Protein AF-A0A6J4KUF2-F1 (afdb_monomer_lite)

Foldseek 3Di:
DPDDDDDDDPDDDPDDLVPFPDDPQAGQDPVVNAGEGECCPPDPVRVCVVVVPDPDDHHYDDPPPPPPPDD

pLDDT: mean 77.42, std 13.55, range [41.19, 91.12]

Secondary structure (DSSP, 8-state):
-----PPP-SS---S-GGGSEEETTEEEETTTTEEEEEGGGS-HHHHHHHHHT--S--EEE----------

Organism: NCBI:txid158755

Sequence (71 aa):
MKQKFTIHVPKPCAQRWEDLTSQEQGRFCGACQQTIVDFTRMSDQEVAAYLKGRTGKVCGKITVFERDFQH

Structure (mmCIF, N/CA/C/O backbone):
data_AF-A0A6J4KUF2-F1
#
_entry.id   AF-A0A6J4KUF2-F1
#
loop_
_atom_site.group_PDB
_atom_site.id
_atom_site.type_symbol
_atom_site.label_atom_id
_atom_site.label_alt_id
_atom_site.label_comp_id
_atom_site.label_asym_id
_atom_site.label_entity_id
_atom_site.label_seq_id
_atom_site.pdbx_PDB_ins_code
_atom_site.Cartn_x
_atom_site.Cartn_y
_atom_site.Cartn_z
_atom_site.occupancy
_atom_site.B_iso_or_equiv
_atom_site.auth_seq_id
_atom_site.auth_comp_id
_atom_site.auth_asym_id
_atom_site.auth_atom_id
_atom_site.pdbx_PDB_model_num
ATOM 1 N N . MET A 1 1 ? -21.080 -2.091 16.718 1.00 41.19 1 MET A N 1
ATOM 2 C CA . MET A 1 1 ? -21.397 -2.860 15.490 1.00 41.19 1 MET A CA 1
ATOM 3 C C . MET A 1 1 ? -20.142 -2.899 14.626 1.00 41.19 1 MET A C 1
ATOM 5 O O . MET A 1 1 ? -19.606 -1.835 14.350 1.00 41.19 1 MET A O 1
ATOM 9 N N . LYS A 1 2 ? -19.618 -4.080 14.267 1.00 48.22 2 LYS A N 1
ATOM 10 C CA . LYS A 1 2 ? -18.454 -4.191 13.366 1.00 48.22 2 LYS A CA 1
ATOM 11 C C . LYS A 1 2 ? -18.959 -4.018 11.933 1.00 48.22 2 LYS A C 1
ATOM 13 O O . LYS A 1 2 ? -19.683 -4.883 11.448 1.00 48.22 2 LYS A O 1
ATOM 18 N N . GLN A 1 3 ? -18.663 -2.882 11.308 1.00 56.38 3 GLN A N 1
ATOM 19 C CA . GLN A 1 3 ? -19.002 -2.639 9.906 1.00 56.38 3 GLN A CA 1
ATOM 20 C C . GLN A 1 3 ? -18.195 -3.622 9.055 1.00 56.38 3 GLN A C 1
ATOM 22 O O . GLN A 1 3 ? -16.970 -3.548 9.025 1.00 56.38 3 GLN A O 1
ATOM 27 N N . LYS A 1 4 ? -18.877 -4.586 8.433 1.00 61.41 4 LYS A N 1
ATOM 28 C CA . LYS A 1 4 ? -18.260 -5.513 7.485 1.00 61.41 4 LYS A CA 1
ATOM 29 C C . LYS A 1 4 ? -18.233 -4.819 6.129 1.00 61.41 4 LYS A C 1
ATOM 31 O O . LYS A 1 4 ? -19.292 -4.510 5.592 1.00 61.41 4 LYS A O 1
ATOM 36 N N . PHE A 1 5 ? -17.049 -4.566 5.592 1.00 65.88 5 PHE A N 1
ATOM 37 C CA . PHE A 1 5 ? -16.883 -4.103 4.220 1.00 65.88 5 PHE A CA 1
ATOM 38 C C . PHE A 1 5 ? -16.112 -5.162 3.439 1.00 65.88 5 PHE A C 1
ATOM 40 O O . PHE A 1 5 ?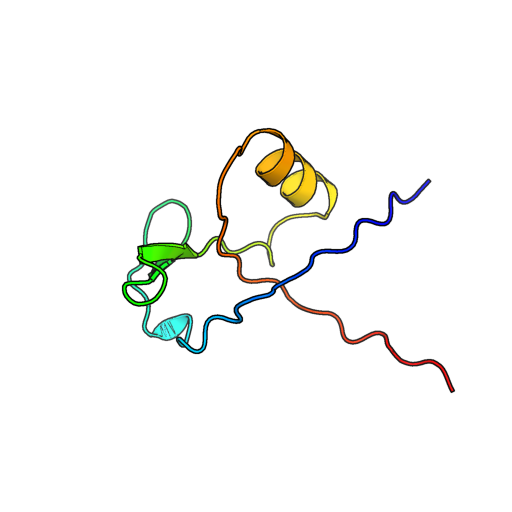 -15.104 -5.688 3.908 1.00 65.88 5 PHE A O 1
ATOM 47 N N . THR A 1 6 ? -16.613 -5.501 2.256 1.00 70.19 6 THR A N 1
ATOM 48 C CA . THR A 1 6 ? -15.968 -6.467 1.367 1.00 70.19 6 THR A CA 1
ATOM 49 C C . THR A 1 6 ? -15.002 -5.718 0.461 1.00 70.19 6 THR A C 1
ATOM 51 O O . THR A 1 6 ? -15.419 -4.872 -0.330 1.00 70.19 6 THR A O 1
ATOM 54 N N . ILE A 1 7 ? -13.707 -6.014 0.567 1.00 71.38 7 ILE A N 1
ATOM 55 C CA . ILE A 1 7 ? -12.710 -5.508 -0.379 1.00 71.38 7 ILE A CA 1
ATOM 56 C C . ILE A 1 7 ? -12.658 -6.474 -1.561 1.00 71.38 7 ILE A C 1
ATOM 58 O O . ILE A 1 7 ? -12.265 -7.628 -1.412 1.00 71.38 7 ILE A O 1
ATOM 62 N N . HIS A 1 8 ? -13.026 -5.994 -2.747 1.00 73.06 8 HIS A N 1
ATOM 63 C CA . HIS A 1 8 ? -12.837 -6.734 -3.991 1.00 73.06 8 HIS A CA 1
ATOM 64 C C . HIS A 1 8 ? -11.510 -6.328 -4.631 1.00 73.06 8 HIS A C 1
ATOM 66 O O . HIS A 1 8 ? -11.293 -5.154 -4.930 1.00 73.06 8 HIS A O 1
ATOM 72 N N . VAL A 1 9 ? -10.637 -7.306 -4.882 1.00 77.44 9 VAL A N 1
ATOM 73 C CA . VAL A 1 9 ? -9.358 -7.104 -5.576 1.00 77.44 9 VAL A CA 1
ATOM 74 C C . VAL A 1 9 ? -9.452 -7.740 -6.967 1.00 77.44 9 VAL A C 1
ATOM 76 O O . VAL A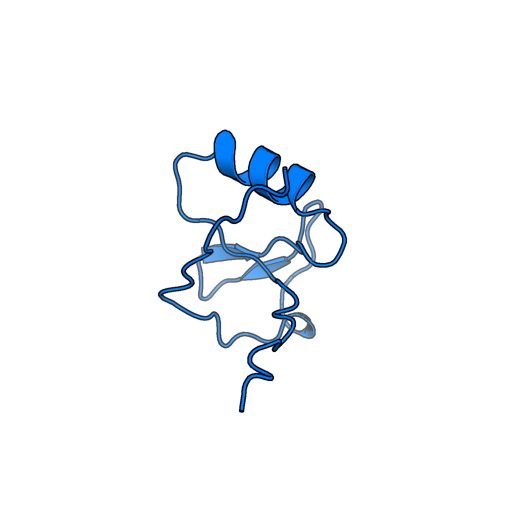 1 9 ? -9.065 -8.892 -7.145 1.00 77.44 9 VAL A O 1
ATOM 79 N N . PRO A 1 10 ? -9.986 -7.030 -7.979 1.00 77.00 10 PRO A N 1
ATOM 80 C CA . PRO A 1 10 ? -10.227 -7.612 -9.302 1.00 77.00 10 PRO A CA 1
ATOM 81 C C . PRO A 1 10 ? -8.935 -7.925 -10.068 1.00 77.00 10 PRO A C 1
ATOM 83 O O . PRO A 1 10 ? -8.945 -8.716 -11.004 1.00 77.00 10 PRO A O 1
ATOM 86 N N . LYS A 1 11 ? -7.827 -7.267 -9.710 1.00 78.00 11 LYS A N 1
ATOM 87 C CA . LYS A 1 11 ? -6.518 -7.440 -10.343 1.00 78.00 11 LYS A CA 1
ATOM 88 C C . LYS A 1 11 ? -5.457 -7.625 -9.259 1.00 78.00 11 LYS A C 1
ATOM 90 O O . LYS A 1 11 ? -4.901 -6.621 -8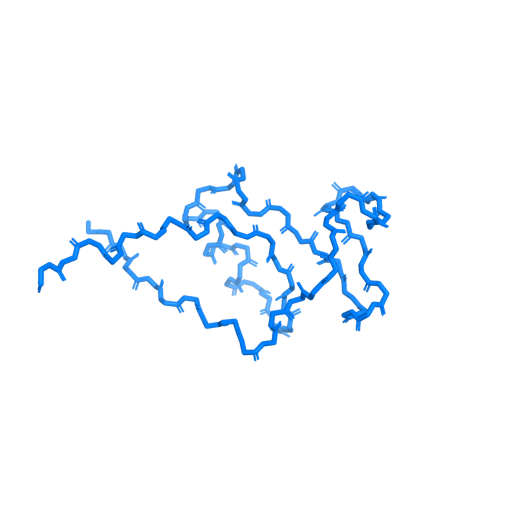.810 1.00 78.00 11 LYS A O 1
ATOM 95 N N . PRO A 1 12 ? -5.205 -8.865 -8.800 1.00 82.19 12 PRO A N 1
ATOM 96 C CA . PRO A 1 12 ? -4.128 -9.114 -7.855 1.00 82.19 12 PRO A CA 1
ATOM 97 C C . PRO A 1 12 ? -2.796 -8.714 -8.492 1.00 82.19 12 PRO A C 1
ATOM 99 O O . PRO A 1 12 ? -2.505 -9.051 -9.641 1.00 82.19 12 PRO A O 1
ATOM 102 N N . CYS A 1 13 ? -1.992 -7.959 -7.750 1.00 82.12 13 CYS A N 1
ATOM 103 C CA . CYS A 1 13 ? -0.644 -7.628 -8.178 1.00 82.12 13 CYS A CA 1
ATOM 104 C C . CYS A 1 13 ? 0.255 -8.847 -7.943 1.00 82.12 13 CYS A C 1
ATOM 106 O O . CYS A 1 13 ? 0.434 -9.268 -6.806 1.00 82.12 13 CYS A O 1
ATOM 108 N N . ALA A 1 14 ? 0.824 -9.407 -9.012 1.00 82.62 14 ALA A N 1
ATOM 109 C CA . ALA A 1 14 ? 1.738 -10.550 -8.933 1.00 82.62 14 ALA A CA 1
ATOM 110 C C . ALA A 1 14 ? 3.185 -10.155 -8.573 1.00 82.62 14 ALA A C 1
ATOM 112 O O . ALA A 1 14 ? 4.080 -10.997 -8.583 1.00 82.62 14 ALA A O 1
ATOM 113 N N . GLN A 1 15 ? 3.442 -8.870 -8.312 1.00 84.81 15 GLN A N 1
ATOM 114 C CA . GLN A 1 15 ? 4.774 -8.389 -7.960 1.00 84.81 15 GLN A CA 1
ATOM 115 C C . GLN A 1 15 ? 5.072 -8.686 -6.492 1.00 84.81 15 GLN A C 1
ATOM 117 O O . GLN A 1 15 ? 4.223 -8.485 -5.620 1.00 84.81 15 GLN A O 1
ATOM 122 N N . ARG A 1 16 ? 6.297 -9.131 -6.207 1.00 85.50 16 ARG A N 1
ATOM 123 C CA . ARG A 1 16 ? 6.747 -9.339 -4.830 1.00 85.50 16 ARG A CA 1
ATOM 124 C C . ARG A 1 16 ? 6.965 -7.986 -4.178 1.00 85.50 16 ARG A C 1
ATOM 126 O O . ARG A 1 16 ? 7.646 -7.133 -4.731 1.00 85.50 16 ARG A O 1
ATOM 133 N N . TRP A 1 17 ? 6.417 -7.807 -2.979 1.00 84.00 17 TRP A N 1
ATOM 134 C CA . TRP A 1 17 ? 6.566 -6.570 -2.208 1.00 84.00 17 TRP A CA 1
ATOM 135 C C . TRP A 1 17 ? 8.036 -6.174 -2.020 1.00 84.00 17 TRP A C 1
ATOM 137 O O . TRP A 1 17 ? 8.375 -4.997 -2.119 1.00 84.00 17 TRP A O 1
ATOM 147 N N . GLU A 1 18 ? 8.900 -7.162 -1.787 1.00 85.25 18 GLU A N 1
ATOM 148 C CA . GLU A 1 18 ? 10.345 -7.010 -1.582 1.00 85.25 18 GLU A CA 1
ATOM 149 C C . GLU A 1 18 ? 11.063 -6.366 -2.775 1.00 85.25 18 GLU A C 1
ATOM 151 O O . GLU A 1 18 ? 11.962 -5.557 -2.550 1.00 85.25 18 GLU A O 1
ATOM 156 N N . ASP A 1 19 ? 10.592 -6.627 -3.997 1.00 86.12 19 ASP A N 1
ATOM 157 C CA . ASP A 1 19 ? 11.192 -6.147 -5.250 1.00 86.12 19 ASP A CA 1
ATOM 158 C C . ASP A 1 19 ? 10.739 -4.722 -5.623 1.00 86.12 19 ASP A C 1
ATOM 160 O O . ASP A 1 19 ? 11.254 -4.113 -6.561 1.00 86.12 19 ASP A O 1
ATOM 164 N N . LEU A 1 20 ? 9.750 -4.173 -4.910 1.00 87.56 20 LEU A N 1
ATOM 165 C CA . LEU A 1 20 ? 9.204 -2.846 -5.186 1.00 87.56 20 LEU A CA 1
ATOM 166 C C . LEU A 1 20 ? 10.060 -1.734 -4.575 1.00 87.56 20 LEU A C 1
ATOM 168 O O . LEU A 1 20 ? 10.628 -1.874 -3.490 1.00 87.56 20 LEU A O 1
ATOM 172 N N . THR A 1 21 ? 10.064 -0.571 -5.223 1.00 87.44 21 THR A N 1
ATOM 173 C CA . THR A 1 21 ? 10.802 0.605 -4.751 1.00 87.44 21 THR A CA 1
ATOM 174 C C . THR A 1 21 ? 10.123 1.223 -3.531 1.00 87.44 21 THR A C 1
ATOM 176 O O . THR A 1 21 ? 8.981 1.675 -3.623 1.00 87.44 21 THR A O 1
ATOM 179 N N . SER A 1 22 ? 10.828 1.282 -2.401 1.00 88.56 22 SER A N 1
ATOM 180 C CA . SER A 1 22 ? 10.351 1.946 -1.182 1.00 88.56 22 SER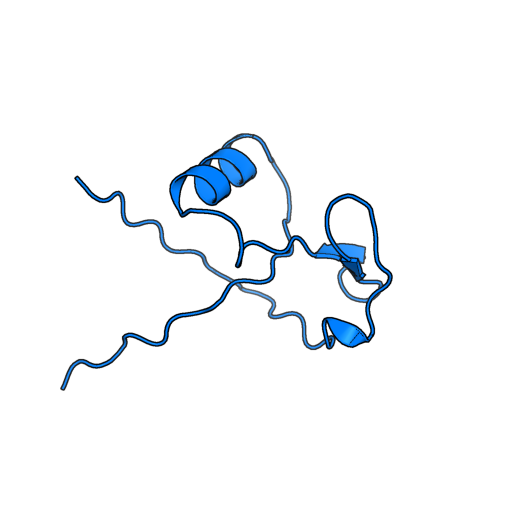 A CA 1
ATOM 181 C C . SER A 1 22 ? 10.070 3.432 -1.406 1.00 88.56 22 SER A C 1
ATOM 183 O O . SER A 1 22 ? 10.885 4.147 -1.983 1.00 88.56 22 SER A O 1
ATOM 185 N N . GLN A 1 23 ? 8.922 3.893 -0.917 1.00 86.00 23 GLN A N 1
ATOM 186 C CA . GLN A 1 23 ? 8.512 5.294 -0.870 1.00 86.00 23 GLN A CA 1
ATOM 187 C C . GLN A 1 23 ? 7.966 5.638 0.522 1.00 86.00 23 GLN A C 1
ATOM 189 O O . GLN A 1 23 ? 7.698 4.751 1.331 1.00 86.00 23 GLN A O 1
ATOM 194 N N . GLU A 1 24 ? 7.754 6.927 0.794 1.00 80.81 24 GLU A N 1
ATOM 195 C CA . GLU A 1 24 ? 7.292 7.413 2.103 1.00 80.81 24 GLU A CA 1
ATOM 196 C C . GLU A 1 24 ? 5.976 6.769 2.575 1.00 80.81 24 GLU A C 1
ATOM 198 O O . GLU A 1 24 ? 5.798 6.529 3.765 1.00 80.81 24 GLU A O 1
ATOM 203 N N . GLN A 1 25 ? 5.058 6.456 1.653 1.00 76.81 25 GLN A N 1
ATOM 204 C CA . GLN A 1 25 ? 3.718 5.934 1.969 1.00 76.81 25 GLN A CA 1
ATOM 205 C C . GLN A 1 25 ? 3.485 4.485 1.505 1.00 76.81 25 GLN A C 1
ATOM 207 O O . GLN A 1 25 ? 2.341 4.035 1.427 1.00 76.81 25 GLN A O 1
ATOM 212 N N . GLY A 1 26 ? 4.546 3.744 1.168 1.00 87.56 26 GLY A N 1
ATOM 213 C CA . GLY A 1 26 ? 4.428 2.372 0.675 1.00 87.56 26 GLY A CA 1
ATOM 214 C C . GLY A 1 26 ? 5.541 1.996 -0.293 1.00 87.56 26 GLY A C 1
ATOM 215 O O . GLY A 1 26 ? 6.692 2.380 -0.105 1.00 87.56 26 GLY A O 1
ATOM 216 N N . ARG A 1 27 ? 5.216 1.234 -1.339 1.00 91.12 27 ARG A N 1
ATOM 217 C CA . ARG A 1 27 ? 6.176 0.881 -2.389 1.00 91.12 27 ARG A CA 1
ATOM 218 C C . ARG A 1 27 ? 5.601 1.071 -3.782 1.00 91.12 27 ARG A C 1
ATOM 220 O O . ARG A 1 27 ? 4.478 0.658 -4.048 1.00 91.12 27 ARG A O 1
ATOM 227 N N . PHE A 1 28 ? 6.358 1.678 -4.689 1.00 90.44 28 PHE A N 1
ATOM 228 C CA . PHE A 1 28 ? 5.901 1.899 -6.058 1.00 90.44 28 PHE A CA 1
ATOM 229 C C . PHE A 1 28 ? 5.986 0.625 -6.894 1.00 90.44 28 PHE A C 1
ATOM 231 O O . PHE A 1 28 ? 7.024 -0.034 -6.944 1.00 90.44 28 PHE A O 1
ATOM 238 N N . CYS A 1 29 ? 4.892 0.301 -7.581 1.00 87.50 29 CYS A N 1
ATOM 239 C CA . CYS A 1 29 ? 4.816 -0.815 -8.506 1.00 87.50 29 CYS A CA 1
ATOM 240 C C . CYS A 1 29 ? 4.725 -0.316 -9.944 1.00 87.50 29 CYS A C 1
ATOM 242 O O . CYS A 1 29 ? 3.711 0.254 -10.345 1.00 87.50 29 CYS A O 1
ATOM 244 N N . GLY A 1 30 ? 5.758 -0.599 -10.741 1.00 84.19 30 GLY A N 1
ATOM 245 C CA . GLY A 1 30 ? 5.781 -0.258 -12.166 1.00 84.19 30 GLY A CA 1
ATOM 246 C C . GLY A 1 30 ? 4.719 -0.997 -12.987 1.00 84.19 30 GLY A C 1
ATOM 247 O O . GLY A 1 30 ? 4.173 -0.428 -13.924 1.00 84.19 30 GLY A O 1
ATOM 248 N N . ALA A 1 31 ? 4.352 -2.225 -12.600 1.00 84.88 31 ALA A N 1
ATOM 249 C CA . ALA A 1 31 ? 3.317 -2.998 -13.292 1.00 84.88 31 ALA A CA 1
ATOM 250 C C . ALA A 1 31 ? 1.907 -2.424 -13.065 1.00 84.88 31 ALA A C 1
ATOM 252 O O . ALA A 1 31 ? 1.107 -2.333 -13.995 1.00 84.88 31 ALA A O 1
ATOM 253 N N . CYS A 1 32 ? 1.604 -2.004 -11.833 1.00 81.56 32 CYS A N 1
ATOM 254 C CA . CYS A 1 32 ? 0.338 -1.345 -11.501 1.00 81.56 32 CYS A CA 1
ATOM 25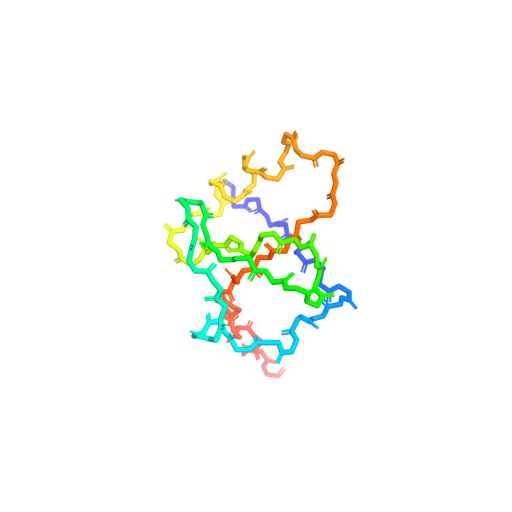5 C C . CYS A 1 32 ? 0.340 0.152 -11.839 1.00 81.56 32 CYS A C 1
ATOM 257 O O . CYS A 1 32 ? -0.730 0.761 -11.847 1.00 81.56 32 CYS A O 1
ATOM 259 N N . GLN A 1 33 ? 1.524 0.730 -12.078 1.00 86.31 33 GLN A N 1
ATOM 260 C CA . GLN A 1 33 ? 1.776 2.172 -12.176 1.00 86.31 33 GLN A CA 1
ATOM 261 C C . GLN A 1 33 ? 1.177 2.942 -10.989 1.00 86.31 33 GLN A C 1
ATOM 263 O O . GLN A 1 33 ? 0.634 4.034 -11.132 1.00 86.31 33 GLN A O 1
ATOM 268 N N . GLN A 1 34 ? 1.219 2.324 -9.807 1.00 86.19 34 GLN A N 1
ATOM 269 C CA . GLN A 1 34 ? 0.609 2.823 -8.578 1.00 86.19 34 GLN A CA 1
ATOM 270 C C . GLN A 1 34 ? 1.484 2.475 -7.380 1.00 86.19 34 GLN A C 1
ATOM 272 O O . GLN A 1 34 ? 2.201 1.470 -7.377 1.00 86.19 34 GLN A O 1
ATOM 277 N N . THR A 1 35 ? 1.380 3.291 -6.337 1.00 89.38 35 THR A N 1
ATOM 278 C CA . THR A 1 35 ? 1.999 3.006 -5.045 1.00 89.38 35 THR A CA 1
ATOM 279 C C . THR A 1 35 ? 1.158 1.978 -4.300 1.00 89.38 35 THR A C 1
ATOM 281 O O . THR A 1 35 ? -0.019 2.206 -4.027 1.00 89.38 35 THR A O 1
ATOM 284 N N . ILE A 1 36 ? 1.765 0.834 -3.992 1.00 89.56 36 ILE A N 1
ATOM 285 C CA . ILE A 1 36 ? 1.186 -0.187 -3.132 1.00 89.56 36 ILE A CA 1
ATOM 286 C C . ILE A 1 36 ? 1.351 0.256 -1.682 1.00 89.56 36 ILE A C 1
ATOM 288 O O . ILE A 1 36 ? 2.468 0.425 -1.190 1.00 89.56 36 ILE A O 1
ATOM 292 N N . VAL A 1 37 ? 0.228 0.431 -1.002 1.00 89.19 37 VAL A N 1
ATOM 293 C CA . VAL A 1 37 ? 0.169 0.861 0.398 1.00 89.19 37 VAL A CA 1
ATOM 294 C C . VAL A 1 37 ? 0.139 -0.370 1.293 1.00 89.19 37 VAL A C 1
ATOM 296 O O . VAL A 1 37 ? -0.589 -1.322 1.011 1.00 89.19 37 VAL A O 1
ATOM 299 N N . ASP A 1 38 ? 0.921 -0.368 2.370 1.00 87.75 38 ASP A N 1
ATOM 300 C CA . ASP A 1 38 ? 0.886 -1.457 3.344 1.00 87.75 38 ASP A CA 1
ATOM 301 C C . ASP A 1 38 ? -0.262 -1.254 4.340 1.00 87.75 38 ASP A C 1
ATOM 303 O O . ASP A 1 38 ? -0.136 -0.511 5.314 1.00 87.75 38 ASP A O 1
ATOM 307 N N . PHE A 1 39 ? -1.390 -1.922 4.099 1.00 86.88 39 PHE A N 1
ATOM 308 C CA . PHE A 1 39 ? -2.539 -1.904 5.002 1.00 86.88 39 PHE A CA 1
ATOM 309 C C . PHE A 1 39 ? -2.402 -2.912 6.149 1.00 86.88 39 PHE A C 1
ATOM 311 O O . PHE A 1 39 ? -3.218 -2.893 7.061 1.00 86.88 39 PHE A O 1
ATOM 318 N N . THR A 1 40 ? -1.366 -3.763 6.165 1.00 84.00 40 THR A N 1
ATOM 319 C CA . THR A 1 40 ? -1.177 -4.774 7.228 1.00 84.00 40 THR A CA 1
ATOM 320 C C . THR A 1 40 ? -0.894 -4.162 8.600 1.00 84.00 40 THR A C 1
ATOM 322 O O . THR A 1 40 ? -1.071 -4.819 9.622 1.00 84.00 40 THR A O 1
ATOM 325 N N . ARG A 1 41 ? -0.471 -2.892 8.629 1.00 84.06 41 ARG A N 1
ATOM 326 C CA . ARG A 1 41 ? -0.220 -2.116 9.852 1.00 84.06 41 ARG A CA 1
ATOM 327 C C . ARG A 1 41 ? -1.366 -1.164 10.202 1.00 84.06 41 ARG A C 1
ATOM 329 O O . ARG A 1 41 ? -1.254 -0.451 11.191 1.00 84.06 41 ARG A O 1
ATOM 336 N N . MET A 1 42 ? -2.419 -1.129 9.385 1.00 85.94 42 MET A N 1
ATOM 337 C CA . MET A 1 42 ? -3.585 -0.273 9.578 1.00 85.94 42 MET A CA 1
ATOM 338 C C . MET A 1 42 ? -4.750 -1.097 10.127 1.00 85.94 42 MET A C 1
ATOM 340 O O . MET A 1 42 ? -4.954 -2.249 9.751 1.00 85.94 42 MET A O 1
ATOM 344 N N . SER A 1 43 ? -5.538 -0.492 11.006 1.00 85.75 43 SER A N 1
ATOM 345 C CA . SER A 1 43 ? -6.820 -1.040 11.441 1.00 85.75 43 SER A CA 1
ATOM 346 C C . SER A 1 43 ? -7.885 -0.906 10.350 1.00 85.75 43 SER A C 1
ATOM 348 O O . SER A 1 43 ? -7.814 -0.027 9.492 1.00 85.75 43 SER A O 1
ATOM 350 N N . ASP A 1 44 ? -8.939 -1.721 10.424 1.00 82.00 44 ASP A N 1
ATOM 351 C CA . ASP A 1 44 ? -10.080 -1.660 9.497 1.00 82.00 44 ASP A CA 1
ATOM 352 C C . ASP A 1 44 ? -10.662 -0.240 9.354 1.00 82.00 44 ASP A C 1
ATOM 354 O O . ASP A 1 44 ? -11.078 0.169 8.270 1.00 82.00 44 ASP A O 1
ATOM 358 N N . GLN A 1 45 ? -10.675 0.533 10.447 1.00 85.06 45 GLN A N 1
ATOM 359 C CA . GLN A 1 45 ? -11.146 1.919 10.453 1.00 85.06 45 GLN A CA 1
ATOM 360 C C . GLN A 1 45 ? -10.203 2.855 9.695 1.00 85.06 45 GLN A C 1
ATOM 362 O O . GLN A 1 45 ? -10.673 3.703 8.938 1.00 85.06 45 GLN A O 1
ATOM 367 N N . GLU A 1 46 ? -8.891 2.693 9.869 1.00 86.81 46 GLU A N 1
ATOM 368 C CA . GLU A 1 46 ? -7.880 3.466 9.144 1.00 86.81 46 GLU A CA 1
ATOM 369 C C . GLU A 1 46 ? -7.900 3.137 7.652 1.00 86.81 46 GLU A C 1
ATOM 371 O O . GLU A 1 46 ? -7.880 4.051 6.831 1.00 86.81 46 GLU A O 1
ATOM 376 N N . VAL A 1 47 ? -8.036 1.857 7.288 1.00 84.38 47 VAL A N 1
ATOM 377 C CA . VAL A 1 47 ? -8.195 1.431 5.890 1.00 84.38 47 VAL A CA 1
ATOM 378 C C . VAL A 1 47 ? -9.465 2.036 5.289 1.00 84.38 47 VAL A C 1
ATOM 380 O O . VAL A 1 47 ? -9.421 2.627 4.210 1.00 84.38 47 VAL A O 1
ATOM 383 N N . ALA A 1 48 ? -10.597 1.963 5.994 1.00 83.19 48 ALA A N 1
ATOM 384 C CA . ALA A 1 48 ? -11.845 2.559 5.529 1.00 83.19 48 ALA A CA 1
ATOM 385 C C . ALA A 1 48 ? -11.728 4.083 5.365 1.00 83.19 48 ALA A C 1
ATOM 387 O O . ALA A 1 48 ? -12.164 4.622 4.348 1.00 83.19 48 ALA A O 1
ATOM 388 N N . ALA A 1 49 ? -11.105 4.782 6.317 1.00 87.25 49 ALA A N 1
ATOM 389 C CA . ALA A 1 49 ? -10.855 6.219 6.225 1.00 87.25 49 ALA A CA 1
ATOM 390 C C . ALA A 1 49 ? -9.924 6.564 5.050 1.00 87.25 49 ALA A C 1
ATOM 392 O O . ALA A 1 49 ? -10.195 7.508 4.305 1.00 87.25 49 ALA A O 1
ATOM 393 N N . TYR A 1 50 ? -8.879 5.760 4.834 1.00 86.25 50 TYR A N 1
ATOM 394 C CA . TYR A 1 50 ? -7.939 5.901 3.724 1.00 86.25 50 TYR A CA 1
ATOM 395 C C . TYR A 1 50 ? -8.639 5.778 2.363 1.00 86.25 50 TYR A C 1
ATOM 397 O O . TYR A 1 50 ? -8.318 6.519 1.429 1.00 86.25 50 TYR A O 1
ATOM 405 N N . LEU A 1 51 ? -9.598 4.859 2.247 1.00 82.62 51 LEU A N 1
ATOM 406 C CA . LEU A 1 51 ? -10.356 4.624 1.018 1.00 82.62 51 LEU A CA 1
ATOM 407 C C . LEU A 1 51 ? -11.487 5.645 0.816 1.00 82.62 51 LEU A C 1
ATOM 409 O O . LEU A 1 51 ? -11.734 6.058 -0.313 1.00 82.62 51 LEU A O 1
ATOM 413 N N . LYS A 1 52 ? -12.141 6.106 1.890 1.00 83.44 52 LYS A N 1
ATOM 414 C CA . LYS A 1 52 ? -13.321 6.991 1.833 1.00 83.44 52 LYS A CA 1
ATOM 415 C C . LYS A 1 52 ? -13.058 8.338 1.147 1.00 83.44 52 LYS A C 1
ATOM 417 O O . LYS A 1 52 ? -13.985 8.926 0.602 1.00 83.44 52 LYS A O 1
ATOM 422 N N . GLY A 1 53 ? -11.815 8.821 1.162 1.00 73.31 53 GLY A N 1
ATOM 423 C CA . GLY A 1 53 ? -11.414 10.077 0.516 1.00 73.31 53 GLY A CA 1
ATOM 424 C C . GLY A 1 53 ? -10.810 9.930 -0.884 1.00 73.31 53 GLY A C 1
ATOM 425 O O . GLY A 1 53 ? -10.462 10.938 -1.493 1.00 73.31 53 GLY A O 1
ATOM 426 N N . ARG A 1 54 ? -10.639 8.705 -1.397 1.00 78.69 54 ARG A N 1
ATOM 427 C CA . ARG A 1 54 ? -9.943 8.457 -2.667 1.00 78.69 54 ARG A CA 1
ATOM 428 C C . ARG A 1 54 ? -10.918 8.013 -3.749 1.00 78.69 54 ARG A C 1
ATOM 430 O O . ARG A 1 54 ? -11.387 6.881 -3.764 1.00 78.69 54 ARG A O 1
ATOM 437 N N . THR A 1 55 ? -11.162 8.891 -4.713 1.00 67.50 55 THR A N 1
ATOM 438 C CA . THR A 1 55 ? -11.889 8.591 -5.952 1.00 67.50 55 THR A CA 1
ATOM 439 C C . THR A 1 55 ? -10.918 8.042 -7.001 1.00 67.50 55 THR A C 1
ATOM 441 O O . THR A 1 55 ? -10.573 8.705 -7.974 1.00 67.50 55 THR A O 1
ATOM 444 N N . GLY A 1 56 ? -10.402 6.829 -6.790 1.00 75.88 56 GLY A N 1
ATOM 445 C CA . GLY A 1 56 ? -9.418 6.245 -7.700 1.00 75.88 56 GLY A CA 1
ATOM 446 C C . GLY A 1 56 ? -9.109 4.777 -7.437 1.00 75.88 56 GLY A C 1
ATOM 447 O O . GLY A 1 56 ? -9.599 4.171 -6.487 1.00 75.88 56 G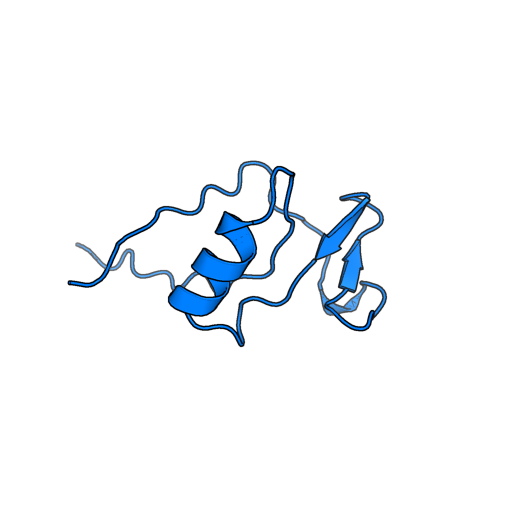LY A O 1
ATOM 448 N N . LYS A 1 57 ? -8.273 4.200 -8.305 1.00 80.12 57 LYS A N 1
ATOM 449 C CA . LYS A 1 57 ? -7.709 2.864 -8.090 1.00 80.12 57 LYS A CA 1
ATOM 450 C C . LYS A 1 57 ? -6.669 2.959 -6.975 1.00 80.12 57 LYS A C 1
ATOM 452 O O . LYS A 1 57 ? -5.799 3.823 -7.023 1.00 80.12 57 LYS A O 1
ATOM 457 N N . VAL A 1 58 ? -6.783 2.079 -5.987 1.00 83.88 58 VAL A N 1
ATOM 458 C CA . VAL A 1 58 ? -5.818 1.942 -4.896 1.00 83.88 58 VAL A CA 1
ATOM 459 C C . VAL A 1 58 ? -5.242 0.539 -4.971 1.00 83.88 58 VAL A C 1
ATOM 461 O O . VAL A 1 58 ? -5.988 -0.437 -5.051 1.00 83.88 58 VAL A O 1
ATOM 464 N N . CYS A 1 59 ? -3.917 0.441 -4.942 1.00 86.62 59 CYS A N 1
ATOM 465 C CA . CYS A 1 59 ? -3.219 -0.826 -4.807 1.00 86.62 59 CYS A CA 1
ATOM 466 C C . CYS A 1 59 ? -2.749 -0.966 -3.359 1.00 86.62 59 CYS A C 1
ATOM 468 O O . CYS A 1 59 ? -2.144 -0.051 -2.802 1.00 86.62 59 CYS A O 1
ATOM 470 N N . GLY A 1 60 ? -3.048 -2.099 -2.733 1.00 86.81 60 GLY A N 1
ATOM 471 C CA . GLY A 1 60 ? -2.818 -2.293 -1.309 1.00 86.81 60 GLY A CA 1
ATOM 472 C C . GLY A 1 60 ? -2.355 -3.696 -0.988 1.00 86.81 60 GLY A C 1
ATOM 473 O O . GLY A 1 60 ? -2.869 -4.663 -1.546 1.00 86.81 60 GLY A O 1
ATOM 474 N N . LYS A 1 61 ? -1.411 -3.801 -0.057 1.00 86.19 61 LYS A N 1
ATOM 475 C CA . LYS A 1 61 ? -1.050 -5.060 0.580 1.00 86.19 61 LYS A CA 1
ATOM 476 C C . LYS A 1 61 ? -1.950 -5.240 1.797 1.00 86.19 61 LYS A C 1
ATOM 478 O O . LYS A 1 61 ? -1.859 -4.475 2.752 1.00 86.19 61 LYS A O 1
ATOM 483 N N . ILE A 1 62 ? -2.807 -6.251 1.751 1.00 83.19 62 ILE A N 1
ATOM 484 C CA . ILE A 1 62 ? -3.645 -6.681 2.873 1.00 83.19 62 ILE A CA 1
ATOM 485 C C . ILE A 1 62 ? -3.198 -8.074 3.316 1.00 83.19 62 ILE A C 1
ATOM 487 O O . ILE A 1 62 ? -2.842 -8.908 2.485 1.00 83.19 62 ILE A O 1
ATOM 491 N N . THR A 1 63 ? -3.223 -8.348 4.617 1.00 74.62 63 THR A N 1
ATOM 492 C CA . THR A 1 63 ? -3.197 -9.725 5.115 1.00 74.62 63 THR A CA 1
ATOM 493 C C . THR A 1 63 ? -4.618 -10.238 5.010 1.00 74.62 63 THR A C 1
ATOM 495 O O . THR A 1 63 ? -5.449 -9.941 5.868 1.00 74.62 63 THR A O 1
ATOM 498 N N . VAL A 1 64 ? -4.920 -10.960 3.931 1.00 63.69 64 VAL A N 1
ATOM 499 C CA . VAL A 1 64 ? -6.125 -11.788 3.900 1.00 63.69 64 VAL A CA 1
ATOM 500 C C . VAL A 1 64 ? -5.965 -12.825 5.003 1.00 63.69 64 VAL A C 1
ATOM 502 O O . VAL A 1 64 ? -5.214 -13.786 4.877 1.00 63.69 64 VAL A O 1
ATOM 505 N N . PHE A 1 65 ? -6.616 -12.583 6.139 1.00 54.81 65 PHE A N 1
ATOM 506 C CA . PHE A 1 65 ? -6.889 -13.658 7.072 1.00 54.81 65 PHE A CA 1
ATOM 507 C C . PHE A 1 65 ? -7.882 -14.564 6.357 1.00 54.81 65 PHE A C 1
ATOM 509 O O . PHE A 1 65 ? -9.069 -14.247 6.301 1.00 54.81 65 PHE A O 1
ATOM 516 N N . GLU A 1 66 ? -7.385 -15.656 5.781 1.00 48.69 66 GLU A N 1
ATOM 517 C CA . GLU A 1 66 ? -8.201 -16.805 5.406 1.00 48.69 66 GLU A CA 1
ATOM 518 C C . GLU A 1 66 ? -8.922 -17.284 6.672 1.00 48.69 66 GLU A C 1
ATOM 520 O O . GLU A 1 66 ? -8.421 -18.071 7.471 1.00 48.69 66 GLU A O 1
ATOM 525 N N . ARG A 1 67 ? -10.103 -16.724 6.912 1.00 46.91 67 ARG A N 1
ATOM 526 C CA . ARG A 1 67 ? -11.111 -17.295 7.796 1.00 46.91 67 ARG A CA 1
ATOM 527 C C . ARG A 1 67 ? -12.349 -17.610 6.979 1.00 46.91 67 ARG A C 1
ATOM 529 O O . ARG A 1 67 ? -13.450 -17.221 7.340 1.00 46.91 67 ARG A O 1
ATOM 536 N N . ASP A 1 68 ? -12.126 -18.395 5.934 1.00 45.91 68 ASP A N 1
ATOM 537 C CA . ASP A 1 68 ? -13.089 -19.389 5.476 1.00 45.91 68 ASP A CA 1
ATOM 538 C C . ASP A 1 68 ? -12.722 -20.730 6.129 1.00 45.91 68 ASP A C 1
ATOM 540 O O . ASP A 1 68 ? -12.352 -21.702 5.483 1.00 45.91 68 ASP A O 1
ATOM 544 N N . PHE A 1 69 ? -12.776 -20.760 7.464 1.00 46.09 69 PHE A N 1
ATOM 545 C CA . PHE A 1 69 ? -12.930 -22.010 8.201 1.00 46.09 69 PHE A CA 1
ATOM 546 C C . PHE A 1 69 ? -14.412 -22.119 8.541 1.00 46.09 69 PHE A C 1
ATOM 548 O O . PHE A 1 69 ? -14.842 -21.759 9.637 1.00 46.09 69 PHE A O 1
ATOM 555 N N . GLN A 1 70 ? -15.215 -22.548 7.573 1.00 46.47 70 GLN A N 1
ATOM 556 C CA . GLN A 1 70 ? -16.560 -23.014 7.862 1.00 46.47 70 GLN A CA 1
ATOM 557 C C . GLN A 1 70 ? -16.831 -24.274 7.040 1.00 46.47 70 GLN A C 1
ATOM 559 O O . GLN A 1 70 ? -16.889 -24.207 5.819 1.00 46.47 70 GLN A O 1
ATOM 564 N N . HIS A 1 71 ? -16.871 -25.381 7.792 1.00 44.00 71 HIS A N 1
ATOM 565 C CA . HIS A 1 71 ? -17.347 -26.735 7.498 1.00 44.00 71 HIS A CA 1
ATOM 566 C C . HIS A 1 71 ? -18.129 -26.934 6.199 1.00 44.00 71 HIS A C 1
ATOM 568 O O . HIS A 1 71 ? -19.128 -26.205 6.001 1.00 44.00 71 HIS A O 1
#

Radius of gyration: 13.35 Å; chains: 1; bounding box: 33×37×29 Å